Protein AF-A0A349JRP7-F1 (afdb_monomer)

Foldseek 3Di:
DDPDCLVCLQVCPPQEEEQEEEPPEPVDDPVVSVSSQVSYDPPYYYHYHYPAYPVRCCVPCVVPVVVVVVVRCVVRPPVPPDDDDDDDPVNVVVVVVVVVVVVD

Solvent-accessible surface area (backbone atoms only — not comparable to full-atom values): 6419 Å² total; per-residue (Å²): 135,80,96,55,64,75,82,52,41,50,67,51,41,78,59,49,47,79,43,79,39,33,50,88,21,84,88,62,49,35,66,58,46,53,50,40,56,69,62,32,42,65,49,67,49,78,46,76,41,68,100,52,46,76,75,53,38,60,75,77,40,33,90,63,51,51,56,56,54,54,51,49,41,67,74,51,47,87,62,72,92,67,79,86,84,83,72,54,75,68,54,51,54,54,52,56,54,53,56,65,64,70,80,107

pLDDT: mean 85.92, std 15.49, range [45.28, 98.38]

Nearest PDB structures (foldseek):
  6lzh-assembly1_B  TM=9.168E-01  e=4.916E-04  Penicillium sp. sh18
  5cml-assembly1_A  TM=8.635E-01  e=2.512E-02  Rhodothermus marinus
  5cml-assembly2_B  TM=8.654E-01  e=7.805E-02  Rhodothermus marinus
  7d79-assembly2_C  TM=8.839E-01  e=1.520E-01  Beauveria bassiana ARSEF 2860
  5ugz-assembly2_B  TM=6.949E-01  e=7.533E-01  Escherichia coli

Sequence (104 aa):
MQYRPIDVVDRVAPAGLMVIGVENDATTPTDHATSLYEKARAPKKLVMQGHTTHYAAYKQYGDHVIPLIVDWFAEHFDGGAVRVRSASRLEIDELLVKEVQVDG

Radius of gyration: 21.39 Å; Cα contacts (8 Å, |Δi|>4): 95; chains: 1; bounding box: 59×54×26 Å

Secondary structure (DSSP, 8-state):
----GGGTGGGGTTS-EEEEEETT-SSS-HHHHHHHHHHSPSSEEEEEE-SS-TTHHHHHHHHHHHHHHHHHHHHH---TT----PPPHHHHHHHHHHHHTT--

Structure (mmCIF, N/CA/C/O backbone):
data_AF-A0A349JRP7-F1
#
_entry.id   AF-A0A349JRP7-F1
#
loop_
_atom_site.group_PDB
_atom_site.id
_atom_site.type_symbol
_atom_site.label_atom_id
_atom_site.label_alt_id
_atom_site.label_comp_id
_atom_site.label_asym_id
_atom_site.label_entity_id
_atom_site.label_seq_id
_atom_site.pdbx_PDB_ins_code
_atom_site.Cartn_x
_atom_site.Cartn_y
_atom_site.Cartn_z
_atom_site.occupancy
_atom_site.B_iso_or_equiv
_atom_site.auth_seq_id
_atom_site.auth_comp_id
_atom_site.auth_asym_id
_atom_site.auth_atom_id
_atom_site.pdbx_PDB_model_num
ATOM 1 N N . MET A 1 1 ? -8.910 20.613 -9.508 1.00 57.59 1 MET A N 1
ATOM 2 C CA . MET A 1 1 ? -8.288 20.054 -8.287 1.00 57.59 1 MET A CA 1
ATOM 3 C C . MET A 1 1 ? -7.239 19.051 -8.747 1.00 57.59 1 MET A C 1
ATOM 5 O O . MET A 1 1 ? -7.590 18.189 -9.540 1.00 57.59 1 MET A O 1
ATOM 9 N N . GLN A 1 2 ? -5.964 19.217 -8.387 1.00 79.25 2 GLN A N 1
ATOM 10 C CA . GLN A 1 2 ? -4.926 18.240 -8.749 1.00 79.25 2 GLN A CA 1
ATOM 11 C C . GLN A 1 2 ? -4.992 17.056 -7.780 1.00 79.25 2 GLN A C 1
ATOM 13 O O . GLN A 1 2 ? -5.188 17.259 -6.582 1.00 79.25 2 GLN A O 1
ATOM 18 N N . TYR A 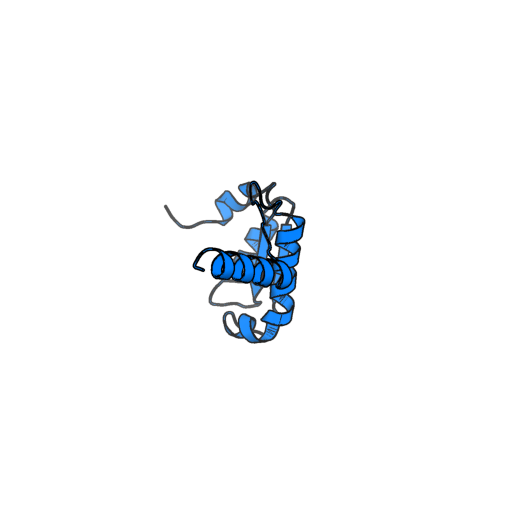1 3 ? -4.847 15.833 -8.287 1.00 83.12 3 TYR A N 1
ATOM 19 C CA . TYR A 1 3 ? -4.801 14.632 -7.456 1.00 83.12 3 TYR A CA 1
ATOM 20 C C . TYR A 1 3 ? -3.517 14.634 -6.616 1.00 83.12 3 TYR A C 1
ATOM 22 O O . TYR A 1 3 ? -2.424 14.454 -7.148 1.00 83.12 3 TYR A O 1
ATOM 30 N N . ARG A 1 4 ? -3.646 14.899 -5.308 1.00 92.69 4 ARG A N 1
ATOM 31 C CA . ARG A 1 4 ? -2.524 15.030 -4.363 1.00 92.69 4 ARG A CA 1
ATOM 32 C C . ARG A 1 4 ? -2.818 14.304 -3.040 1.00 92.69 4 ARG A C 1
ATOM 34 O O . ARG A 1 4 ? -3.079 14.955 -2.029 1.00 92.69 4 ARG A O 1
ATOM 41 N N . PRO A 1 5 ? -2.774 12.958 -3.014 1.00 93.62 5 PRO A N 1
ATOM 42 C CA . PRO A 1 5 ? -3.059 12.174 -1.805 1.00 93.62 5 PRO A CA 1
ATOM 43 C C . PRO A 1 5 ? -2.171 12.544 -0.614 1.00 93.62 5 PRO A C 1
ATOM 45 O O . PRO A 1 5 ? -2.616 12.511 0.531 1.00 93.62 5 PRO A O 1
ATOM 48 N N . ILE A 1 6 ? -0.934 12.973 -0.886 1.00 96.31 6 ILE A N 1
ATOM 49 C CA . ILE A 1 6 ? 0.018 13.413 0.136 1.00 96.31 6 ILE A CA 1
ATOM 50 C C . ILE A 1 6 ? -0.512 14.576 0.981 1.00 96.31 6 ILE A C 1
ATOM 52 O O . ILE A 1 6 ? -0.124 14.715 2.132 1.00 96.31 6 ILE A O 1
ATOM 56 N N . ASP A 1 7 ? -1.420 15.408 0.473 1.00 97.06 7 ASP A N 1
ATOM 57 C CA . ASP A 1 7 ? -1.944 16.550 1.229 1.00 97.06 7 ASP A CA 1
ATOM 58 C C . ASP A 1 7 ? -2.985 16.138 2.286 1.00 97.06 7 ASP A C 1
ATOM 60 O O . ASP A 1 7 ? -3.314 16.943 3.155 1.00 97.06 7 ASP A O 1
ATOM 64 N N . VAL A 1 8 ? -3.493 14.902 2.224 1.00 96.56 8 VAL A N 1
ATOM 65 C CA . VAL A 1 8 ? -4.603 14.421 3.066 1.00 96.56 8 VAL A CA 1
ATOM 66 C C . VAL A 1 8 ? -4.351 13.067 3.739 1.00 96.56 8 VAL A C 1
ATOM 68 O O . VAL A 1 8 ? -5.209 12.594 4.480 1.00 96.56 8 VAL A O 1
ATOM 71 N N . VAL A 1 9 ? -3.205 12.423 3.497 1.00 97.44 9 VAL A N 1
ATOM 72 C CA . VAL A 1 9 ? -2.901 11.064 3.991 1.00 97.44 9 VAL A CA 1
ATOM 73 C C . VAL A 1 9 ? -2.921 10.942 5.524 1.00 97.44 9 VAL A C 1
ATOM 75 O O . VAL A 1 9 ? -3.280 9.905 6.076 1.00 97.44 9 VAL A O 1
ATOM 78 N N . ASP A 1 10 ? -2.613 12.019 6.241 1.00 97.19 10 ASP A N 1
ATOM 79 C CA . ASP A 1 10 ? -2.659 12.105 7.704 1.00 97.19 10 ASP A CA 1
ATOM 80 C C . ASP A 1 10 ? -4.081 11.962 8.279 1.00 97.19 10 ASP A C 1
ATOM 82 O O . ASP A 1 10 ? -4.255 11.599 9.451 1.00 97.19 10 ASP A O 1
ATOM 86 N N . ARG A 1 11 ? -5.103 12.203 7.449 1.00 97.19 11 ARG A N 1
ATOM 87 C CA . ARG A 1 11 ? -6.525 12.095 7.803 1.00 97.19 11 ARG A CA 1
ATOM 88 C C . ARG A 1 11 ? -7.056 10.661 7.790 1.00 97.19 11 ARG A C 1
ATOM 90 O O . ARG A 1 11 ? -8.179 10.458 8.229 1.00 97.19 11 ARG A O 1
ATOM 97 N N . VAL A 1 12 ? -6.280 9.682 7.311 1.00 95.00 12 VAL A N 1
ATOM 98 C CA . VAL A 1 12 ? -6.683 8.260 7.300 1.00 95.00 12 VAL A CA 1
ATOM 99 C C . VAL A 1 12 ? -6.798 7.697 8.719 1.00 95.00 12 VAL A C 1
ATOM 101 O O . VAL A 1 12 ? -7.684 6.895 9.005 1.00 95.00 12 VAL A O 1
ATOM 104 N N . ALA A 1 13 ? -5.928 8.130 9.632 1.00 94.25 13 ALA A N 1
ATOM 105 C CA . ALA A 1 13 ? -6.020 7.719 11.027 1.00 94.25 13 ALA A CA 1
ATOM 106 C C . ALA A 1 13 ? -7.366 8.165 11.643 1.00 94.25 13 ALA A C 1
ATOM 108 O O . ALA A 1 13 ? -7.760 9.321 11.447 1.00 94.25 13 ALA A O 1
ATOM 109 N N . PRO A 1 14 ? -8.047 7.294 12.416 1.00 92.69 14 PRO A N 1
ATOM 110 C CA . PRO A 1 14 ? -7.516 6.070 13.038 1.00 92.69 14 PRO A CA 1
ATOM 111 C C . PRO A 1 14 ? -7.702 4.757 12.244 1.00 92.69 14 PRO A C 1
ATOM 113 O O . PRO A 1 14 ? -7.325 3.712 12.758 1.00 92.69 14 PRO A O 1
ATOM 116 N N . ALA A 1 15 ? -8.245 4.777 11.020 1.00 88.88 15 ALA A N 1
ATOM 117 C CA . ALA A 1 15 ? -8.700 3.571 10.303 1.00 88.88 15 ALA A CA 1
ATOM 118 C C . ALA A 1 15 ? -7.590 2.611 9.812 1.00 88.88 15 ALA A C 1
ATOM 120 O O . ALA A 1 15 ? -7.884 1.511 9.362 1.00 88.88 15 ALA A O 1
ATOM 121 N N . GLY A 1 16 ? -6.320 3.003 9.905 1.00 93.50 16 GLY A N 1
ATOM 122 C CA . GLY A 1 16 ? -5.185 2.198 9.455 1.00 93.50 16 GLY A CA 1
ATOM 123 C C . GLY A 1 16 ? -4.830 2.398 7.980 1.00 93.50 16 GLY A C 1
ATOM 124 O O . GLY A 1 16 ? -5.691 2.408 7.105 1.00 93.50 16 GLY A O 1
ATOM 125 N N . LEU A 1 17 ? -3.536 2.553 7.691 1.00 96.62 17 LEU A N 1
ATOM 126 C CA . LEU A 1 17 ? -3.004 2.682 6.329 1.00 96.62 17 LEU A CA 1
ATOM 127 C C . LEU A 1 17 ? -1.934 1.623 6.047 1.00 96.62 17 LEU A C 1
ATOM 129 O O . LEU A 1 17 ? -0.915 1.580 6.729 1.00 96.62 17 LEU A O 1
ATOM 133 N N . MET A 1 18 ? -2.099 0.848 4.978 1.00 97.94 18 MET A N 1
ATOM 134 C CA . MET A 1 18 ? -1.031 0.017 4.419 1.00 97.94 18 MET A CA 1
ATOM 135 C C . MET A 1 18 ? -0.631 0.563 3.048 1.00 97.94 18 MET A C 1
ATOM 137 O O . MET A 1 18 ? -1.474 0.713 2.167 1.00 97.94 18 MET A O 1
ATOM 141 N N . VAL A 1 19 ? 0.653 0.865 2.871 1.00 97.88 19 VAL A N 1
ATOM 142 C CA . VAL A 1 19 ? 1.241 1.274 1.590 1.00 97.88 19 VAL A CA 1
ATOM 143 C C . VAL A 1 19 ? 2.060 0.111 1.043 1.00 97.88 19 VAL A C 1
ATOM 145 O O . VAL A 1 19 ? 2.879 -0.460 1.759 1.00 97.88 19 VAL A O 1
ATOM 148 N N . ILE A 1 20 ? 1.848 -0.238 -0.224 1.00 97.81 20 ILE A N 1
ATOM 149 C CA . ILE A 1 20 ? 2.583 -1.300 -0.915 1.00 97.81 20 ILE A CA 1
ATOM 150 C C . ILE A 1 20 ? 3.265 -0.670 -2.122 1.00 97.81 20 ILE A C 1
ATOM 152 O O . ILE A 1 20 ? 2.594 -0.090 -2.972 1.00 97.81 20 ILE A O 1
ATOM 156 N N . GLY A 1 21 ? 4.590 -0.751 -2.170 1.00 97.00 21 GLY A N 1
ATOM 157 C CA . GLY A 1 21 ? 5.414 -0.189 -3.233 1.00 97.00 21 GLY A CA 1
ATOM 158 C C . GLY A 1 21 ? 6.320 -1.231 -3.879 1.00 97.00 21 GLY A C 1
ATOM 159 O O . GLY A 1 21 ? 6.484 -2.348 -3.377 1.00 97.00 21 GLY A O 1
ATOM 160 N N . VAL A 1 22 ? 6.919 -0.839 -4.998 1.00 97.50 22 VAL A N 1
ATOM 161 C CA . VAL A 1 22 ? 7.992 -1.565 -5.682 1.00 97.50 22 VAL A CA 1
ATOM 162 C C . VAL A 1 22 ? 9.221 -0.653 -5.729 1.00 97.50 22 VAL A C 1
ATOM 164 O O . VAL A 1 22 ? 9.096 0.559 -5.928 1.00 97.50 22 VAL A O 1
ATOM 167 N N . GLU A 1 23 ? 10.409 -1.211 -5.512 1.00 96.31 23 GLU A N 1
ATOM 168 C CA . GLU A 1 23 ? 11.665 -0.462 -5.604 1.00 96.31 23 GLU A CA 1
ATOM 169 C C . GLU A 1 23 ? 11.956 -0.042 -7.047 1.00 96.31 23 GLU A C 1
ATOM 171 O O . GLU A 1 23 ? 11.815 -0.837 -7.975 1.00 96.31 23 GLU A O 1
ATOM 176 N N . ASN A 1 24 ? 12.431 1.193 -7.230 1.00 94.06 24 ASN A N 1
ATOM 177 C CA . ASN A 1 24 ? 12.772 1.765 -8.539 1.00 94.06 24 ASN A CA 1
ATOM 178 C C . ASN A 1 24 ? 11.612 1.713 -9.552 1.00 94.06 24 ASN A C 1
ATOM 180 O O . ASN A 1 24 ? 11.825 1.569 -10.757 1.00 94.06 24 ASN A O 1
ATOM 184 N N . ASP A 1 25 ? 10.376 1.815 -9.066 1.00 93.06 25 ASP A N 1
ATOM 185 C CA . ASP A 1 25 ? 9.186 1.732 -9.902 1.00 93.06 25 ASP A CA 1
ATOM 186 C C . ASP A 1 25 ? 8.983 3.018 -10.711 1.00 93.06 25 ASP A C 1
ATOM 188 O O . ASP A 1 25 ? 8.789 4.100 -10.163 1.00 93.06 25 ASP A O 1
ATOM 192 N N . ALA A 1 26 ? 9.008 2.895 -12.038 1.00 86.56 26 ALA A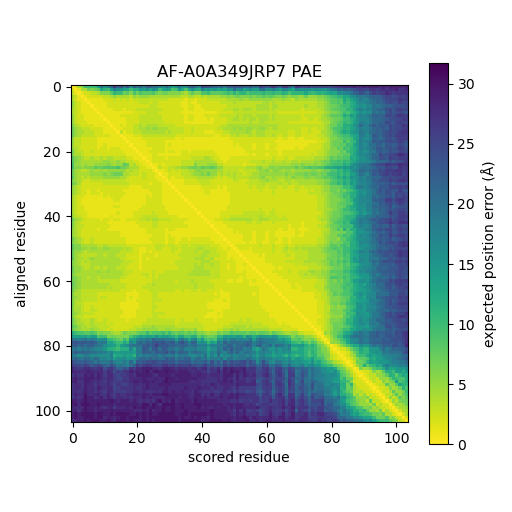 N 1
ATOM 193 C CA . ALA A 1 26 ? 8.772 4.008 -12.953 1.00 86.56 26 ALA A CA 1
ATOM 194 C C . ALA A 1 26 ? 7.277 4.330 -13.158 1.00 86.56 26 ALA A C 1
ATOM 196 O O . ALA A 1 26 ? 6.945 5.418 -13.625 1.00 86.56 26 ALA A O 1
ATOM 197 N N . THR A 1 27 ? 6.377 3.394 -12.841 1.00 91.94 27 THR A N 1
ATOM 198 C CA . THR A 1 27 ? 4.921 3.537 -13.021 1.00 91.94 27 THR A CA 1
ATOM 199 C C . THR A 1 27 ? 4.304 4.259 -11.833 1.00 91.94 27 THR A C 1
ATOM 201 O O . THR A 1 27 ? 3.553 5.219 -12.000 1.00 91.94 27 THR A O 1
ATOM 204 N N . THR A 1 28 ? 4.655 3.821 -10.624 1.00 88.06 28 THR A N 1
ATOM 205 C CA . THR A 1 28 ? 4.327 4.514 -9.378 1.00 88.06 28 THR A CA 1
ATOM 206 C C . THR A 1 28 ? 5.615 4.803 -8.615 1.00 88.06 28 THR A C 1
ATOM 208 O O . THR A 1 28 ? 6.080 3.922 -7.897 1.00 88.06 28 THR A O 1
ATOM 211 N N . PRO A 1 29 ? 6.198 6.011 -8.769 1.00 92.75 29 PRO A N 1
ATOM 212 C CA . PRO A 1 29 ? 7.481 6.360 -8.169 1.00 92.75 29 PRO A CA 1
ATOM 213 C C . PRO A 1 29 ? 7.598 5.939 -6.702 1.00 92.75 29 PRO A C 1
ATOM 215 O O . PRO A 1 29 ? 6.737 6.248 -5.874 1.00 92.75 29 PRO A O 1
ATOM 218 N N . THR A 1 30 ? 8.666 5.203 -6.386 1.00 94.19 30 THR A N 1
ATOM 219 C CA . THR A 1 30 ? 8.906 4.630 -5.051 1.00 94.19 30 THR A CA 1
ATOM 220 C C . THR A 1 30 ? 8.906 5.697 -3.952 1.00 94.19 30 THR A C 1
ATOM 222 O O . THR A 1 30 ? 8.416 5.464 -2.847 1.00 94.19 30 THR A O 1
ATOM 225 N N . ASP A 1 31 ? 9.413 6.890 -4.255 1.00 95.25 31 ASP A N 1
ATOM 226 C CA . ASP A 1 31 ? 9.448 8.028 -3.338 1.00 95.25 31 ASP A CA 1
ATOM 227 C C . ASP A 1 31 ? 8.047 8.509 -2.937 1.00 95.25 31 ASP A C 1
ATOM 229 O O . ASP A 1 31 ? 7.857 8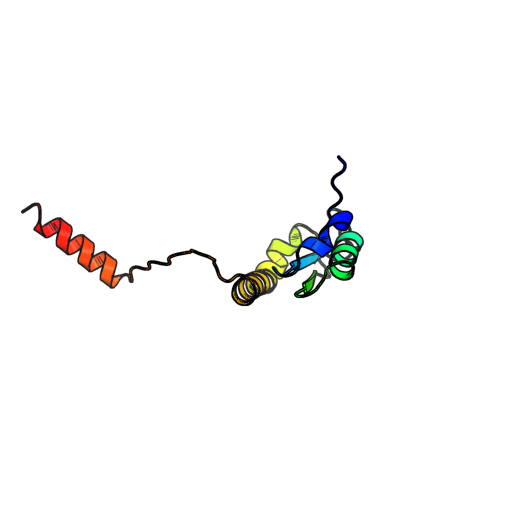.936 -1.796 1.00 95.25 31 ASP A O 1
ATOM 233 N N . HIS A 1 32 ? 7.044 8.378 -3.808 1.00 95.25 32 HIS A N 1
ATOM 234 C CA . HIS A 1 32 ? 5.657 8.684 -3.465 1.00 95.25 32 HIS A CA 1
ATOM 235 C C . HIS A 1 32 ? 5.121 7.719 -2.400 1.00 95.25 32 HIS A C 1
ATOM 237 O O . HIS A 1 32 ? 4.486 8.165 -1.443 1.00 95.25 32 HIS A O 1
ATOM 243 N N . ALA A 1 33 ? 5.398 6.417 -2.527 1.00 96.25 33 ALA A N 1
ATOM 244 C CA . ALA A 1 33 ? 4.985 5.411 -1.546 1.00 96.25 33 ALA A CA 1
ATOM 245 C C . ALA A 1 33 ? 5.627 5.679 -0.175 1.00 96.25 33 ALA A C 1
ATOM 247 O O . ALA A 1 33 ? 4.928 5.755 0.839 1.00 96.25 33 ALA A O 1
ATOM 248 N N . THR A 1 34 ? 6.941 5.918 -0.155 1.00 97.50 34 THR A N 1
ATOM 249 C CA . THR A 1 34 ? 7.671 6.265 1.071 1.00 97.50 34 THR A CA 1
ATOM 250 C C . THR A 1 34 ? 7.150 7.568 1.679 1.00 97.50 34 THR A C 1
ATOM 252 O O . THR A 1 34 ? 6.846 7.611 2.867 1.00 97.50 34 THR A O 1
ATOM 255 N N . SER A 1 35 ? 6.944 8.615 0.875 1.00 97.75 35 SER A N 1
ATOM 256 C CA . SER A 1 35 ? 6.448 9.912 1.362 1.00 97.75 35 SER A CA 1
ATOM 257 C C . SER A 1 35 ? 5.054 9.813 1.983 1.00 97.75 35 SER A C 1
ATOM 259 O O . SER A 1 35 ? 4.786 10.437 3.012 1.00 97.75 35 SER A O 1
ATOM 261 N N . LEU A 1 36 ? 4.159 9.023 1.379 1.00 97.88 36 LEU A N 1
ATOM 262 C CA . LEU A 1 36 ? 2.827 8.772 1.928 1.00 97.88 36 LEU A CA 1
ATOM 263 C C . LEU A 1 36 ? 2.912 8.065 3.280 1.00 97.88 36 LEU A C 1
ATOM 265 O O . LEU A 1 36 ? 2.260 8.499 4.230 1.00 97.88 36 LEU A O 1
ATOM 269 N N . TYR A 1 37 ? 3.730 7.016 3.376 1.00 98.25 37 TYR A N 1
ATOM 270 C CA . TYR A 1 37 ? 3.932 6.289 4.625 1.00 98.25 37 TYR A CA 1
ATOM 271 C C . TYR A 1 37 ? 4.512 7.188 5.723 1.00 98.25 37 TYR A C 1
ATOM 273 O O . TYR A 1 37 ? 4.008 7.182 6.847 1.00 98.25 37 TYR A O 1
ATOM 281 N N . GLU A 1 38 ? 5.523 8.001 5.415 1.00 98.25 38 GLU A N 1
ATOM 282 C CA . GLU A 1 38 ? 6.151 8.877 6.407 1.00 98.25 38 GLU A CA 1
ATOM 283 C C . GLU A 1 38 ? 5.176 9.925 6.945 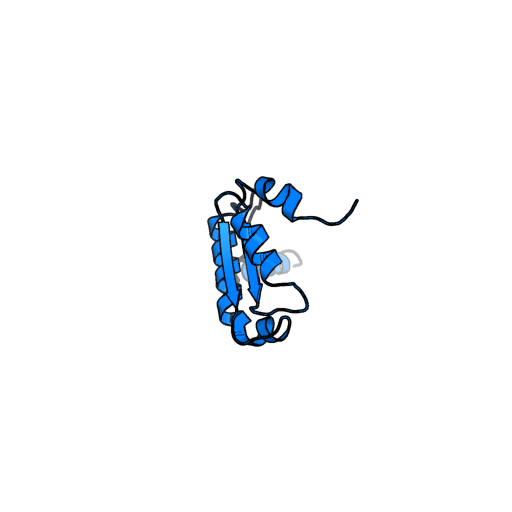1.00 98.25 38 GLU A C 1
ATOM 285 O O . GLU A 1 38 ? 5.053 10.090 8.161 1.00 98.25 38 GLU A O 1
ATOM 290 N N . LYS A 1 39 ? 4.402 10.567 6.062 1.00 98.31 39 LYS A N 1
ATOM 291 C CA . LYS A 1 39 ? 3.425 11.589 6.459 1.00 98.31 39 LYS A CA 1
ATOM 292 C C . LYS A 1 39 ? 2.194 11.021 7.178 1.00 98.31 39 LYS A C 1
ATOM 294 O O . LYS A 1 39 ? 1.550 11.739 7.944 1.00 98.31 39 LYS A O 1
ATOM 299 N N . ALA A 1 40 ? 1.840 9.761 6.943 1.00 98.25 40 ALA A N 1
ATOM 300 C CA . ALA A 1 40 ? 0.691 9.136 7.586 1.00 98.25 40 ALA A CA 1
ATOM 301 C C . ALA A 1 40 ? 0.859 9.014 9.111 1.00 98.25 40 ALA A C 1
ATOM 303 O O . ALA A 1 40 ? 1.961 8.818 9.638 1.00 98.25 40 ALA A O 1
ATOM 304 N N . ARG A 1 41 ? -0.272 9.062 9.824 1.00 98.19 41 ARG A N 1
ATOM 305 C CA . ARG A 1 41 ? -0.359 8.773 11.265 1.00 98.19 41 ARG A CA 1
ATOM 306 C C . ARG A 1 41 ? -0.670 7.290 11.500 1.00 98.19 41 ARG A C 1
ATOM 308 O O . ARG A 1 41 ? -1.185 6.622 10.610 1.00 98.19 41 ARG A O 1
ATOM 315 N N . ALA A 1 42 ? -0.346 6.783 12.690 1.00 96.31 42 ALA A N 1
ATOM 316 C CA . ALA A 1 42 ? -0.603 5.392 13.071 1.00 96.31 42 ALA A CA 1
ATOM 317 C C . ALA A 1 42 ? -2.118 5.079 13.196 1.00 96.31 42 ALA A C 1
ATOM 319 O O . ALA A 1 42 ? -2.887 5.993 13.513 1.00 96.31 42 ALA A O 1
ATOM 320 N N . PRO A 1 43 ? -2.542 3.810 13.008 1.00 96.88 43 PRO A N 1
ATOM 321 C CA . PRO A 1 43 ? -1.722 2.652 12.624 1.00 96.88 43 PRO A CA 1
ATOM 322 C C . PRO A 1 43 ? -1.311 2.691 11.142 1.00 96.88 43 PRO A C 1
ATOM 324 O O . PRO A 1 43 ? -2.104 3.057 10.276 1.00 96.88 43 PRO A O 1
ATOM 327 N N . LYS A 1 44 ? -0.049 2.351 10.841 1.00 97.81 44 LYS A N 1
ATOM 328 C CA . LYS A 1 44 ? 0.490 2.377 9.473 1.00 97.81 44 LYS A CA 1
ATOM 329 C C . LYS A 1 44 ? 1.478 1.243 9.194 1.00 97.81 44 LYS A C 1
ATOM 331 O O . LYS A 1 44 ? 2.212 0.844 10.093 1.00 97.81 44 LYS A O 1
ATOM 336 N N . LYS A 1 45 ? 1.529 0.770 7.946 1.00 98.38 45 LYS A N 1
ATOM 337 C CA . LYS A 1 45 ? 2.444 -0.277 7.458 1.00 98.38 45 LYS A CA 1
ATOM 338 C C . LYS A 1 45 ? 2.967 0.072 6.059 1.00 98.38 45 LYS A C 1
ATOM 340 O O . LYS A 1 45 ? 2.214 0.588 5.236 1.00 98.38 45 LYS A O 1
ATOM 345 N N . LEU A 1 46 ? 4.238 -0.227 5.790 1.00 98.25 46 LEU A N 1
ATOM 346 C CA . LEU A 1 46 ? 4.856 -0.141 4.462 1.00 98.25 46 LEU A CA 1
ATOM 347 C C . LEU A 1 46 ? 5.377 -1.523 4.060 1.00 98.25 46 LEU A C 1
ATOM 349 O O . LEU A 1 46 ? 6.113 -2.147 4.821 1.00 98.25 46 LEU A O 1
ATOM 353 N N . VAL A 1 47 ? 5.017 -1.983 2.864 1.00 98.00 47 VAL A N 1
ATOM 354 C CA . VAL A 1 47 ? 5.57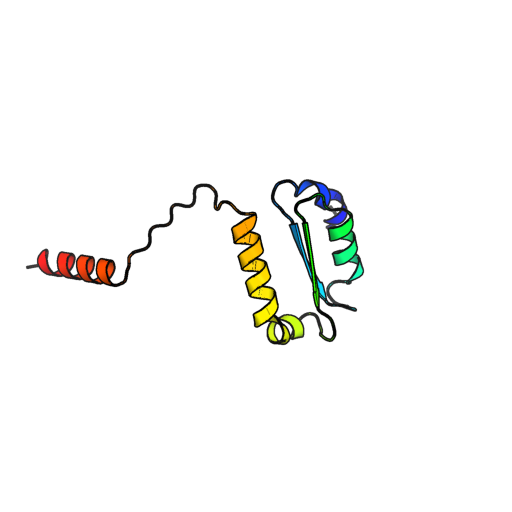0 -3.183 2.227 1.00 98.00 47 VAL A CA 1
ATOM 355 C C . VAL A 1 47 ? 6.284 -2.752 0.954 1.00 98.00 47 VAL A C 1
ATOM 357 O O . VAL A 1 47 ? 5.654 -2.206 0.051 1.00 98.00 47 VAL A O 1
ATOM 360 N N . MET A 1 48 ? 7.593 -2.983 0.885 1.00 97.81 48 MET A N 1
ATOM 361 C CA . MET A 1 48 ? 8.411 -2.638 -0.276 1.00 97.81 48 MET A CA 1
ATOM 362 C C . MET A 1 48 ? 8.898 -3.911 -0.968 1.00 97.81 48 MET A C 1
ATOM 364 O O . MET A 1 48 ? 9.482 -4.781 -0.326 1.00 97.81 48 MET A O 1
ATOM 368 N N . GLN A 1 49 ? 8.634 -4.028 -2.268 1.00 97.75 49 GLN A N 1
ATOM 369 C CA . GLN A 1 49 ? 8.999 -5.190 -3.078 1.00 97.75 49 GLN A CA 1
ATOM 370 C C . GLN A 1 49 ? 10.238 -4.872 -3.924 1.00 97.75 49 GLN A C 1
ATOM 372 O O . GLN A 1 49 ? 10.173 -4.043 -4.833 1.00 97.75 49 GLN A O 1
ATOM 377 N N . GLY A 1 50 ? 11.360 -5.527 -3.626 1.00 96.31 50 GLY A N 1
ATOM 378 C CA . GLY A 1 50 ? 12.606 -5.398 -4.387 1.00 96.31 50 GLY A CA 1
ATOM 379 C C . GLY A 1 50 ? 12.689 -6.352 -5.579 1.00 96.31 50 GLY A C 1
ATOM 380 O O . GLY A 1 50 ? 11.887 -7.273 -5.710 1.00 96.31 50 GLY A O 1
ATOM 381 N N . HIS A 1 51 ? 13.681 -6.140 -6.448 1.00 96.19 51 HIS A N 1
ATOM 382 C CA . HIS A 1 51 ? 14.024 -7.033 -7.573 1.00 96.19 51 HIS A CA 1
ATOM 383 C C . HIS A 1 51 ? 12.858 -7.407 -8.512 1.00 96.19 51 HIS A C 1
ATOM 385 O O . HIS A 1 51 ? 12.851 -8.479 -9.118 1.00 96.19 51 HIS A O 1
ATOM 391 N N . THR A 1 52 ? 11.885 -6.511 -8.669 1.00 95.94 52 THR A N 1
ATOM 392 C CA . THR A 1 52 ? 10.712 -6.721 -9.520 1.00 95.94 52 THR A CA 1
ATOM 393 C C . THR A 1 52 ? 10.339 -5.448 -10.278 1.00 95.94 52 THR A C 1
ATOM 395 O O . THR A 1 52 ? 11.018 -4.429 -10.197 1.00 95.94 52 THR A O 1
ATOM 398 N N . THR A 1 53 ? 9.266 -5.518 -11.058 1.00 94.25 53 THR A N 1
ATOM 399 C CA . THR A 1 53 ? 8.639 -4.368 -11.715 1.00 94.25 53 THR A CA 1
ATOM 400 C C . THR A 1 53 ? 7.184 -4.285 -11.278 1.00 94.25 53 THR A C 1
ATOM 402 O O . THR A 1 53 ? 6.624 -5.286 -10.829 1.00 94.25 53 THR A O 1
ATOM 405 N N . HIS A 1 54 ? 6.559 -3.122 -11.465 1.00 94.81 54 HIS A N 1
ATOM 406 C CA . HIS A 1 54 ? 5.177 -2.852 -11.060 1.00 94.81 54 HIS A CA 1
ATOM 407 C C . HIS A 1 54 ? 4.209 -4.012 -11.350 1.00 94.81 54 HIS A C 1
ATOM 409 O O . HIS A 1 54 ? 3.514 -4.495 -10.461 1.00 94.81 54 HIS A O 1
ATOM 415 N N . TYR A 1 55 ? 4.208 -4.513 -12.588 1.00 93.81 55 TYR A N 1
ATOM 416 C CA . TYR A 1 55 ? 3.291 -5.578 -12.993 1.00 93.81 55 TYR A CA 1
ATOM 417 C C . TYR A 1 55 ? 3.814 -6.990 -12.701 1.00 93.81 55 TYR A C 1
ATOM 419 O O . TYR A 1 55 ? 3.018 -7.898 -12.461 1.00 93.81 55 TYR A O 1
ATOM 427 N N . ALA A 1 56 ? 5.134 -7.202 -12.700 1.00 94.31 56 ALA A N 1
ATOM 428 C CA . ALA A 1 56 ? 5.704 -8.513 -12.382 1.00 94.31 56 ALA A CA 1
ATOM 429 C C . ALA A 1 56 ? 5.495 -8.887 -10.906 1.00 94.31 56 ALA A C 1
ATOM 431 O O . ALA A 1 56 ? 5.306 -10.067 -10.600 1.00 94.31 56 ALA A O 1
ATOM 432 N N . ALA A 1 57 ? 5.453 -7.885 -10.024 1.00 94.94 57 ALA A N 1
ATOM 433 C CA . ALA A 1 57 ? 5.250 -8.025 -8.588 1.00 94.94 57 ALA A CA 1
ATOM 434 C C . ALA A 1 57 ? 3.997 -8.845 -8.245 1.00 94.94 57 ALA A C 1
ATOM 436 O O . ALA A 1 57 ? 4.059 -9.740 -7.403 1.00 94.94 57 ALA A O 1
ATOM 437 N N . TYR A 1 58 ? 2.890 -8.630 -8.969 1.00 90.75 58 TYR A N 1
ATOM 438 C CA . TYR A 1 58 ? 1.640 -9.372 -8.764 1.00 90.75 58 TYR A CA 1
ATOM 439 C C . TYR A 1 58 ? 1.821 -10.886 -8.881 1.00 90.75 58 TYR A C 1
ATOM 441 O O . TYR A 1 58 ? 1.259 -11.638 -8.090 1.00 90.75 58 TYR A O 1
ATOM 449 N N . LYS A 1 59 ? 2.609 -11.339 -9.862 1.00 95.88 59 LYS A N 1
ATOM 450 C CA . LYS A 1 59 ? 2.857 -12.767 -10.084 1.00 95.88 59 LYS A CA 1
ATOM 451 C C . LYS A 1 59 ? 3.983 -13.297 -9.202 1.00 95.88 59 LYS A C 1
ATOM 453 O O . LYS A 1 59 ? 3.897 -14.422 -8.731 1.00 95.88 59 LYS A O 1
ATOM 458 N N . GLN A 1 60 ? 5.053 -12.526 -9.032 1.00 97.38 60 GLN A N 1
ATOM 459 C CA . GLN A 1 60 ? 6.251 -12.980 -8.322 1.00 97.38 60 GLN A CA 1
ATOM 460 C C . GLN A 1 60 ? 6.049 -13.051 -6.812 1.00 97.38 60 GLN A C 1
ATOM 462 O O . GLN A 1 60 ? 6.576 -13.957 -6.175 1.00 97.38 60 GLN A O 1
ATOM 467 N N . TYR A 1 61 ? 5.298 -12.104 -6.251 1.00 97.50 61 TYR A N 1
ATOM 468 C CA . TYR A 1 61 ? 5.175 -11.936 -4.806 1.00 97.50 61 TYR A CA 1
ATOM 469 C C . TYR A 1 61 ? 3.731 -11.942 -4.314 1.00 97.50 61 TYR A C 1
ATOM 471 O O . TYR A 1 61 ? 3.510 -11.735 -3.124 1.00 97.50 61 TYR A O 1
ATOM 479 N N . GLY A 1 62 ? 2.752 -12.223 -5.182 1.00 95.12 62 GLY A N 1
ATOM 480 C CA . GLY A 1 62 ? 1.342 -12.328 -4.798 1.00 95.12 62 GLY A CA 1
ATOM 481 C C . GLY A 1 62 ? 1.127 -13.247 -3.591 1.00 95.12 62 GLY A C 1
ATOM 482 O O . GLY A 1 62 ? 0.507 -12.826 -2.617 1.00 95.12 62 GLY A O 1
ATOM 483 N N . ASP A 1 63 ? 1.748 -14.430 -3.594 1.00 97.00 63 ASP A N 1
ATOM 484 C CA . ASP A 1 63 ? 1.650 -15.415 -2.504 1.00 97.00 63 ASP A CA 1
ATOM 485 C C . ASP A 1 63 ? 2.223 -14.918 -1.163 1.00 97.00 63 ASP A C 1
ATOM 487 O O . ASP A 1 63 ? 1.893 -15.456 -0.109 1.00 97.00 63 ASP A O 1
ATOM 491 N N . HIS A 1 64 ? 3.055 -13.873 -1.180 1.00 96.00 64 HIS A N 1
ATOM 492 C CA . HIS A 1 64 ? 3.625 -13.256 0.018 1.00 96.00 64 HIS A CA 1
ATOM 493 C C . HIS A 1 64 ? 2.901 -11.968 0.422 1.00 96.00 64 HIS A C 1
ATOM 495 O O . HIS A 1 64 ? 2.703 -11.715 1.606 1.00 96.00 64 HIS A O 1
ATOM 501 N N . VAL A 1 65 ? 2.499 -11.143 -0.546 1.00 97.31 65 VAL A N 1
ATOM 502 C CA . VAL A 1 65 ? 1.913 -9.819 -0.299 1.00 97.31 65 VAL A CA 1
ATOM 503 C C . VAL A 1 65 ? 0.417 -9.906 -0.005 1.00 97.31 65 VAL A C 1
ATOM 505 O O . VAL A 1 65 ? -0.071 -9.174 0.854 1.00 97.31 65 VAL A O 1
ATOM 508 N N . ILE A 1 66 ? -0.318 -10.804 -0.669 1.00 97.69 66 ILE A N 1
ATOM 509 C CA . ILE A 1 66 ? -1.766 -10.956 -0.466 1.00 97.69 66 ILE A CA 1
ATOM 510 C C . ILE A 1 66 ? -2.097 -11.345 0.984 1.00 97.69 66 ILE A C 1
ATOM 512 O O . ILE A 1 66 ? -2.959 -10.682 1.564 1.00 97.69 66 ILE A O 1
ATOM 516 N N . PRO A 1 67 ? -1.415 -12.319 1.623 1.00 97.62 67 PRO A N 1
ATOM 517 C CA . PRO A 1 67 ? -1.658 -12.619 3.034 1.00 97.62 67 PRO A CA 1
ATOM 518 C C . PRO A 1 67 ? -1.460 -11.407 3.953 1.00 97.62 67 PRO A C 1
ATOM 520 O O . PRO A 1 67 ? -2.296 -11.156 4.810 1.00 97.62 67 PRO A O 1
ATOM 523 N N . LEU A 1 68 ? -0.434 -10.577 3.712 1.00 97.56 68 LEU A N 1
ATOM 524 C CA . LEU A 1 68 ? -0.193 -9.366 4.510 1.00 97.56 68 LEU A CA 1
ATOM 525 C C . LEU A 1 68 ? -1.339 -8.351 4.414 1.00 97.56 68 LEU A C 1
ATOM 527 O O . LEU A 1 68 ? -1.620 -7.654 5.389 1.00 97.56 68 LEU A O 1
ATOM 531 N N . ILE A 1 69 ? -1.975 -8.251 3.243 1.00 96.50 69 ILE A N 1
ATOM 532 C CA . ILE A 1 69 ? -3.156 -7.406 3.033 1.00 96.50 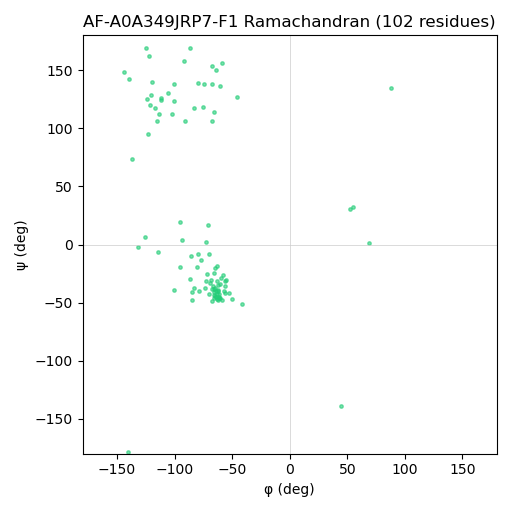69 ILE A CA 1
ATOM 533 C C . ILE A 1 69 ? -4.336 -7.961 3.831 1.00 96.50 69 ILE A C 1
ATOM 535 O O . ILE A 1 69 ? -4.997 -7.206 4.541 1.00 96.50 69 ILE A O 1
ATOM 539 N N . VAL A 1 70 ? -4.589 -9.269 3.725 1.00 95.75 70 VAL A N 1
ATOM 540 C CA . VAL A 1 70 ? -5.679 -9.946 4.443 1.00 95.75 70 VAL A CA 1
ATOM 541 C C . VAL A 1 70 ? -5.520 -9.769 5.950 1.00 95.75 70 VAL A C 1
ATOM 543 O O . VAL A 1 70 ? -6.468 -9.344 6.606 1.00 95.75 70 VAL A O 1
ATOM 546 N N . ASP A 1 71 ? -4.320 -10.003 6.478 1.00 94.81 71 ASP A N 1
ATOM 547 C CA . ASP A 1 71 ? -4.015 -9.845 7.900 1.00 94.81 71 ASP A CA 1
ATOM 548 C C . ASP A 1 71 ? -4.212 -8.396 8.360 1.00 94.81 71 ASP A C 1
ATOM 550 O O . ASP A 1 71 ? -4.803 -8.149 9.407 1.00 94.81 71 ASP A O 1
ATOM 554 N N . TRP A 1 72 ? -3.775 -7.417 7.558 1.00 95.12 72 TRP A N 1
ATOM 555 C CA . TRP A 1 72 ? -3.959 -6.000 7.881 1.00 95.12 72 TRP A CA 1
ATOM 556 C C . TRP A 1 72 ? -5.436 -5.604 7.948 1.00 95.12 72 TRP A C 1
ATOM 558 O O . TRP A 1 72 ? -5.839 -4.879 8.858 1.00 95.12 72 TRP A O 1
ATOM 568 N N . PHE A 1 73 ? -6.252 -6.088 7.008 1.00 92.38 73 PHE A N 1
ATOM 569 C CA . PHE A 1 73 ? -7.697 -5.884 7.067 1.00 92.38 73 PHE A CA 1
ATOM 570 C C . PHE A 1 73 ? -8.310 -6.585 8.278 1.00 92.38 73 PHE A C 1
ATOM 572 O O . PHE A 1 73 ? -9.103 -5.968 8.976 1.00 92.38 73 PHE A O 1
ATOM 579 N N . ALA A 1 74 ? -7.930 -7.828 8.569 1.00 89.25 74 ALA A N 1
ATOM 580 C CA . ALA A 1 74 ? -8.441 -8.546 9.733 1.00 89.25 74 ALA A CA 1
ATOM 581 C C . ALA A 1 74 ? -8.104 -7.841 11.063 1.00 89.25 74 ALA A C 1
ATOM 583 O O . ALA A 1 74 ? -8.906 -7.876 11.992 1.00 89.25 74 ALA A O 1
ATOM 584 N N . GLU A 1 75 ? -6.942 -7.188 11.152 1.00 89.94 75 GLU A N 1
ATOM 585 C CA . GLU A 1 75 ? -6.489 -6.472 12.350 1.00 89.94 75 GLU A CA 1
ATOM 586 C C . GLU A 1 75 ? -7.143 -5.090 12.518 1.00 89.94 75 GLU A C 1
ATOM 588 O O . GLU A 1 75 ? -7.477 -4.694 13.635 1.00 89.94 75 GLU A O 1
ATOM 593 N N . HIS A 1 76 ? -7.320 -4.337 11.427 1.00 88.19 76 HIS A N 1
ATOM 594 C CA . HIS A 1 76 ? -7.702 -2.918 11.493 1.00 88.19 76 HIS A CA 1
ATOM 595 C C . HIS A 1 76 ? -9.084 -2.592 10.930 1.00 88.19 76 HIS A C 1
ATOM 597 O O . HIS A 1 76 ? -9.543 -1.457 11.066 1.00 88.19 76 HIS A O 1
ATOM 603 N N . PHE A 1 77 ? -9.762 -3.560 10.320 1.00 82.31 77 PHE A N 1
ATOM 604 C CA . PHE A 1 77 ? -11.107 -3.393 9.797 1.00 82.31 77 PHE A CA 1
ATOM 605 C C . PHE A 1 77 ? -12.075 -4.293 10.564 1.00 82.31 77 PHE A C 1
ATOM 607 O O . PHE A 1 77 ? -12.125 -5.503 10.369 1.00 82.31 77 PHE A O 1
ATOM 614 N N . ASP A 1 78 ? -12.889 -3.682 11.422 1.00 71.81 78 ASP A N 1
ATOM 615 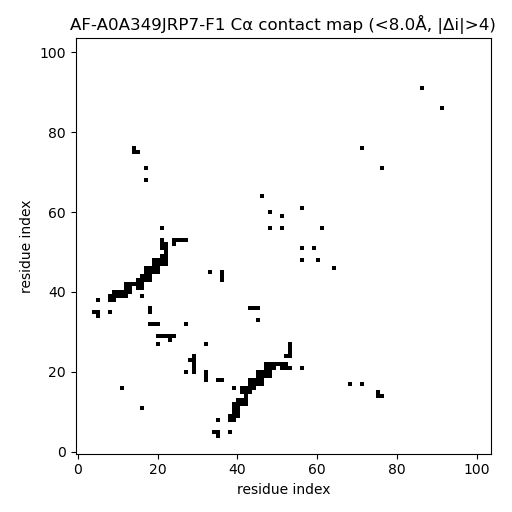C CA . ASP A 1 78 ? -13.871 -4.377 12.263 1.00 71.81 78 ASP A CA 1
ATOM 616 C C . ASP A 1 78 ? -15.095 -4.902 11.488 1.00 71.81 78 ASP A C 1
ATOM 618 O O . ASP A 1 78 ? -16.021 -5.460 12.077 1.00 71.81 78 ASP A O 1
ATOM 622 N N . GLY A 1 79 ? -15.119 -4.723 10.163 1.00 66.38 79 GLY A N 1
ATOM 623 C CA . GLY A 1 79 ? -16.219 -5.147 9.305 1.00 66.38 79 GLY A CA 1
ATOM 624 C C . GLY A 1 79 ? -17.512 -4.353 9.508 1.00 66.38 79 GLY A C 1
ATOM 625 O O . GLY A 1 79 ? -18.494 -4.644 8.832 1.00 66.38 79 GLY A O 1
ATOM 626 N N . GLY A 1 80 ? -17.563 -3.345 10.384 1.00 69.69 80 GLY A N 1
ATOM 627 C CA . GLY A 1 80 ? -18.780 -2.587 10.682 1.00 69.69 80 GLY A CA 1
ATOM 628 C C . GLY A 1 80 ? -20.040 -3.456 10.871 1.00 69.69 80 GLY A C 1
ATOM 629 O O . GLY A 1 80 ? -20.017 -4.529 11.467 1.00 69.69 80 GLY A O 1
ATOM 630 N N . ALA A 1 81 ? -21.179 -3.001 10.332 1.00 58.91 81 ALA A N 1
ATOM 631 C CA . ALA A 1 81 ? -22.480 -3.686 10.396 1.00 58.91 81 ALA A CA 1
ATOM 632 C C . ALA A 1 81 ? -22.582 -4.972 9.541 1.00 58.91 81 ALA A C 1
ATOM 634 O O . ALA A 1 81 ? -23.693 -5.432 9.254 1.00 58.91 81 ALA A O 1
ATOM 635 N N . VAL A 1 82 ? -21.462 -5.552 9.101 1.00 64.94 82 VAL A N 1
ATOM 636 C CA . VAL A 1 82 ? -21.463 -6.766 8.284 1.00 64.94 82 VAL A CA 1
ATOM 637 C C . VAL A 1 82 ? -22.005 -7.932 9.109 1.00 64.94 82 VAL A C 1
ATOM 639 O O . VAL A 1 82 ? -21.434 -8.379 10.103 1.00 64.94 82 VAL A O 1
ATOM 642 N N . ARG A 1 83 ? -23.168 -8.428 8.685 1.00 63.78 83 ARG A N 1
ATOM 643 C CA . ARG A 1 83 ? -23.773 -9.663 9.179 1.00 63.78 83 ARG A CA 1
ATOM 644 C C . ARG A 1 83 ? -23.281 -10.801 8.300 1.00 63.78 83 ARG A C 1
ATOM 646 O O . ARG A 1 83 ? -23.722 -10.939 7.163 1.00 63.78 83 ARG A O 1
ATOM 653 N N . VAL A 1 84 ? -22.379 -11.619 8.828 1.00 68.19 84 VAL A N 1
ATOM 654 C CA . VAL A 1 84 ? -21.953 -12.845 8.153 1.00 68.19 84 VAL A CA 1
ATOM 655 C C . VAL A 1 84 ? -22.974 -13.937 8.459 1.00 68.19 84 VAL A C 1
ATOM 657 O O . VAL A 1 84 ? -23.169 -14.305 9.615 1.00 68.19 84 VAL A O 1
ATOM 660 N N . ARG A 1 85 ? -23.640 -14.449 7.423 1.00 68.62 85 ARG A N 1
ATOM 661 C CA . ARG A 1 85 ? -24.363 -15.722 7.482 1.00 68.62 85 ARG A CA 1
ATOM 662 C C . ARG A 1 85 ? -23.651 -16.691 6.557 1.00 68.62 85 ARG A C 1
ATOM 664 O O . ARG A 1 85 ? -23.649 -16.496 5.346 1.00 68.62 85 ARG A O 1
ATOM 671 N N . SER A 1 86 ? -23.043 -17.710 7.135 1.00 69.62 86 SER A N 1
ATOM 672 C CA . SER A 1 86 ? -22.554 -18.872 6.409 1.00 69.62 86 SER A CA 1
ATOM 673 C C . SER A 1 86 ? -23.563 -19.999 6.581 1.00 69.62 86 SER A C 1
ATOM 675 O O . SER A 1 86 ? -24.092 -20.197 7.670 1.00 69.62 86 SER A O 1
ATOM 677 N N . ALA A 1 87 ? -23.834 -20.712 5.493 1.00 66.00 87 ALA A N 1
ATOM 678 C CA . ALA A 1 87 ? -24.385 -22.051 5.565 1.00 66.00 87 ALA A CA 1
ATOM 679 C C . ALA A 1 87 ? -23.212 -23.006 5.345 1.00 66.00 87 ALA A C 1
ATOM 681 O O . ALA A 1 87 ? -22.486 -22.907 4.351 1.00 66.00 87 ALA A O 1
ATOM 682 N N . SER A 1 88 ? -22.988 -23.904 6.290 1.00 71.81 88 SER A N 1
ATOM 683 C CA . SER A 1 88 ? -22.201 -25.100 6.049 1.00 71.81 88 SER A CA 1
ATOM 684 C C . SER A 1 88 ? -22.845 -25.904 4.919 1.00 71.81 88 SER A C 1
ATOM 686 O O . SER A 1 88 ? -24.044 -25.807 4.658 1.00 71.81 88 SER A O 1
ATOM 688 N N . ARG A 1 89 ? -22.053 -26.736 4.239 1.00 62.16 89 ARG A N 1
ATOM 689 C CA . ARG A 1 89 ? -22.575 -27.605 3.175 1.00 62.16 89 ARG A CA 1
ATOM 690 C C . ARG A 1 89 ? -23.732 -28.493 3.663 1.00 62.16 89 ARG A C 1
ATOM 692 O O . ARG A 1 89 ? -24.662 -28.731 2.911 1.00 62.16 89 ARG A O 1
ATOM 699 N N . LEU A 1 90 ? -23.711 -28.862 4.945 1.00 60.81 90 LEU A N 1
ATOM 700 C CA . LEU A 1 90 ? -24.781 -29.601 5.618 1.00 60.81 90 LEU A CA 1
ATOM 701 C C . LEU A 1 90 ? -26.089 -28.798 5.721 1.00 60.81 90 LEU A C 1
ATOM 703 O O . LEU A 1 90 ? -27.164 -29.356 5.534 1.00 60.81 90 LEU A O 1
ATOM 707 N N . GLU A 1 91 ? -26.010 -27.490 5.968 1.00 60.41 91 GLU A N 1
ATOM 708 C CA . GLU A 1 91 ? -27.191 -26.617 6.039 1.00 60.41 91 GLU A CA 1
ATOM 709 C C . GLU A 1 91 ? -27.804 -26.356 4.655 1.00 60.41 91 GLU A C 1
ATOM 711 O O . GLU A 1 91 ? -29.019 -26.208 4.545 1.00 60.41 91 GLU A O 1
ATOM 716 N N . ILE A 1 92 ? -26.989 -26.339 3.592 1.00 60.59 92 ILE A N 1
ATOM 717 C CA . ILE A 1 92 ? -27.476 -26.259 2.203 1.00 60.59 92 ILE A CA 1
ATOM 718 C C . ILE A 1 92 ? -28.247 -27.532 1.841 1.00 60.59 92 ILE A C 1
ATOM 720 O O . ILE A 1 92 ? -29.352 -27.449 1.304 1.00 60.59 92 ILE A O 1
ATOM 724 N N . ASP A 1 93 ? -27.690 -28.696 2.177 1.00 61.34 93 ASP A N 1
ATOM 725 C CA . ASP A 1 93 ? -28.322 -29.984 1.895 1.00 61.34 93 ASP A CA 1
ATOM 726 C C . ASP A 1 93 ? -29.669 -30.118 2.637 1.00 61.34 93 ASP A C 1
ATOM 728 O O . ASP A 1 93 ? -30.652 -30.577 2.059 1.00 61.34 93 ASP A O 1
ATOM 732 N N . GLU A 1 94 ? -29.772 -29.639 3.882 1.00 59.28 94 GLU A N 1
ATOM 733 C CA . GLU A 1 94 ? -31.021 -29.682 4.659 1.00 59.28 94 GLU A CA 1
ATOM 734 C C . GLU A 1 94 ? -32.120 -28.744 4.113 1.00 59.28 94 GLU A C 1
ATOM 736 O O . GLU A 1 94 ? -33.309 -29.065 4.183 1.00 59.28 94 GLU A O 1
ATOM 741 N N . LEU A 1 95 ? -31.744 -27.593 3.542 1.00 59.50 95 LEU A N 1
ATOM 742 C CA . LEU A 1 95 ? -32.675 -26.662 2.891 1.00 59.50 95 LEU A CA 1
ATOM 743 C C . LEU A 1 95 ? -33.230 -27.226 1.578 1.00 59.50 95 LEU A C 1
ATOM 745 O O . LEU A 1 95 ? -34.436 -27.148 1.347 1.00 59.50 95 LEU A O 1
ATOM 749 N N . LEU A 1 96 ? -32.378 -27.854 0.765 1.00 58.41 96 LEU A N 1
ATOM 750 C CA . LEU A 1 96 ? -32.788 -28.501 -0.486 1.00 58.41 96 LEU A CA 1
ATOM 751 C C . LEU A 1 96 ? -33.731 -29.686 -0.235 1.00 58.41 96 LEU A C 1
ATOM 753 O O . LEU A 1 96 ? -34.694 -29.878 -0.972 1.00 58.41 96 LEU A O 1
ATOM 757 N N . VAL A 1 97 ? -33.505 -30.455 0.835 1.00 59.19 97 VAL A N 1
ATOM 758 C CA . VAL A 1 97 ? -34.414 -31.542 1.237 1.00 59.19 97 VAL A CA 1
ATOM 759 C C . VAL A 1 97 ? -35.783 -30.990 1.637 1.00 59.19 97 VAL A C 1
ATOM 761 O O . VAL A 1 97 ? -36.799 -31.580 1.279 1.00 59.19 97 VAL A O 1
ATOM 764 N N . LYS A 1 98 ? -35.838 -29.854 2.344 1.00 56.69 98 LYS A N 1
ATOM 765 C CA . LYS A 1 98 ? -37.109 -29.243 2.760 1.00 56.69 98 LYS A CA 1
ATOM 766 C C . LYS A 1 98 ? -37.921 -28.709 1.580 1.00 56.69 98 LYS A C 1
ATOM 768 O O . LYS A 1 98 ? -39.129 -28.898 1.594 1.00 56.69 98 LYS A O 1
ATOM 773 N N . GLU A 1 99 ? -37.300 -28.120 0.558 1.00 58.28 99 GLU A N 1
ATOM 774 C CA . GLU A 1 99 ? -38.034 -27.661 -0.636 1.00 58.28 99 GLU A CA 1
ATOM 775 C C . GLU A 1 99 ? -38.638 -28.828 -1.435 1.00 58.28 99 GLU A C 1
ATOM 777 O O . GLU A 1 99 ? -39.804 -28.774 -1.813 1.00 58.28 99 GLU A O 1
ATOM 782 N N . VAL A 1 100 ? -37.914 -29.942 -1.588 1.00 57.56 100 VAL A N 1
ATOM 783 C CA . VAL A 1 100 ? -38.411 -31.131 -2.310 1.00 57.56 100 VAL A CA 1
ATOM 784 C C . VAL A 1 100 ? -39.597 -31.808 -1.604 1.00 57.56 100 VAL A C 1
ATOM 786 O O . VAL A 1 100 ? -40.391 -32.486 -2.248 1.00 57.56 100 VAL A O 1
ATOM 789 N N . GLN A 1 101 ? -39.740 -31.646 -0.285 1.00 57.88 101 GLN A N 1
ATOM 790 C CA . GLN A 1 101 ? -40.850 -32.224 0.487 1.00 57.88 101 GLN A CA 1
ATOM 791 C C . GLN A 1 101 ? -42.116 -31.351 0.507 1.00 57.88 101 GLN A C 1
ATOM 793 O O . GLN A 1 101 ? -43.145 -31.808 0.999 1.00 57.88 101 GLN A O 1
ATOM 798 N N . VAL A 1 102 ? -42.055 -30.108 0.020 1.00 55.00 102 VAL A N 1
ATOM 799 C CA . VAL A 1 102 ? -43.196 -29.172 0.019 1.00 55.00 102 VAL A CA 1
ATOM 800 C C . VAL A 1 102 ? -43.961 -29.205 -1.314 1.00 55.00 102 VAL A C 1
ATOM 802 O O . VAL A 1 102 ? -45.140 -28.862 -1.339 1.00 55.00 102 VAL A O 1
ATOM 805 N N . ASP A 1 103 ? -43.336 -29.708 -2.383 1.00 52.62 103 ASP A N 1
ATOM 806 C CA . ASP A 1 103 ? -43.933 -29.871 -3.719 1.00 52.62 103 ASP A CA 1
ATOM 807 C C . ASP A 1 103 ? -44.515 -31.286 -3.978 1.00 52.62 103 ASP A C 1
ATOM 809 O O . ASP A 1 103 ? -44.698 -31.685 -5.133 1.00 52.62 103 ASP A O 1
ATOM 813 N N . GLY A 1 104 ? -44.787 -32.061 -2.918 1.00 45.28 104 GLY A N 1
ATOM 814 C CA . GLY A 1 104 ? -45.321 -33.434 -2.969 1.00 45.28 10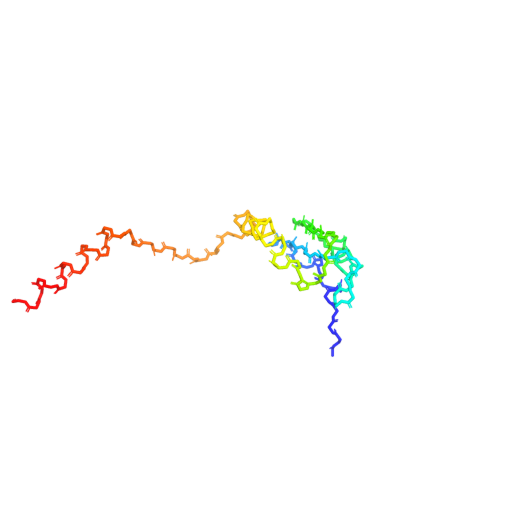4 GLY A CA 1
ATOM 815 C C . GLY A 1 104 ? -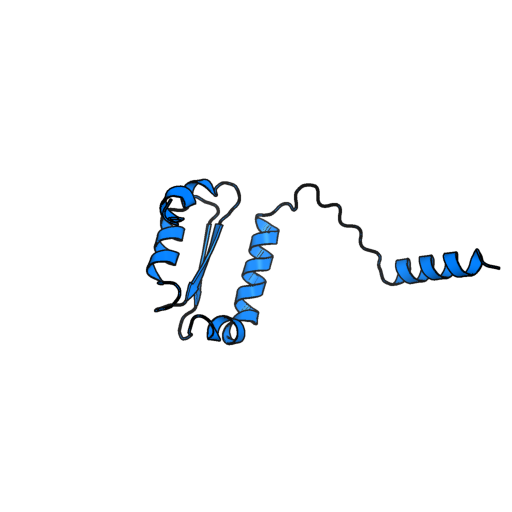46.761 -33.571 -2.490 1.00 45.28 104 GLY A C 1
ATOM 816 O O . GLY A 1 104 ? -47.103 -32.954 -1.458 1.00 45.28 104 GLY A O 1
#

Mean predicted aligned error: 9.98 Å